Protein 4EW7 (pdb70)

Sequence (112 aa):
QSVNKYILSIQDIYKNSPVPVCVRNQQSRKIIYANGAFIELFSKEDQPLSGDSYNRYGVVEVFLSSLELECQSLGHGAAFCRRFNFHGEIYQIRENISFDNNEIIVLWQINLFP

Nearest PDB structures (foldseek):
  4ew7-assembly1_A-2  TM=1.009E+00  e=2.024E-21  Salmonella enterica subsp. enterica serovar Typhimurium str. 14028S
  4kqd-assembly2_C  TM=7.337E-01  e=7.490E-05  Escherichia coli K-12
  4kqd-assembly2_D  TM=7.296E-01  e=6.675E-05  Escherichia coli K-12
  3cax-assembly1_A-2  TM=4.519E-01  e=1.499E-03  Pyrococcus furiosus DSM 3638
  1v9y-assembly1_B  TM=5.632E-01  e=4.242E-02  Escherichia coli K-12

Structure (mmCIF, N/CA/C/O backbone):
data_4EW7
#
_entry.id   4EW7
#
_cell.length_a   57.081
_cell.length_b   57.081
_cell.length_c   67.638
_cell.angle_alpha   90.00
_cell.angle_beta   90.00
_cell.angle_gamma   120.00
#
_symmetry.space_group_name_H-M   'P 32 2 1'
#
loop_
_entity.id
_entity.type
_entity.pdbx_description
1 polymer 'Conjugative transfer: regulation'
2 non-polymer 'SUCCINIC ACID'
3 non-polymer 'ACETIC ACID'
4 non-polymer 'PYRUVIC ACID'
5 non-polymer 'SODIUM ION'
6 non-polymer 'CHLORIDE ION'
7 non-polymer GLYCEROL
8 water water
#
loop_
_atom_site.group_PDB
_atom_site.id
_atom_site.type_symbol
_atom_site.label_atom_id
_atom_site.label_alt_id
_atom_site.label_comp_id
_atom_site.label_asym_id
_atom_site.label_entity_id
_atom_site.label_seq_id
_atom_site.pdbx_PDB_ins_code
_atom_site.Cartn_x
_atom_site.Cartn_y
_atom_site.Cartn_z
_atom_site.occupancy
_atom_site.B_iso_or_equiv
_atom_site.auth_seq_id
_atom_site.auth_comp_id
_atom_site.auth_asym_id
_atom_site.auth_atom_id
_atom_site.pdbx_PDB_model_num
ATO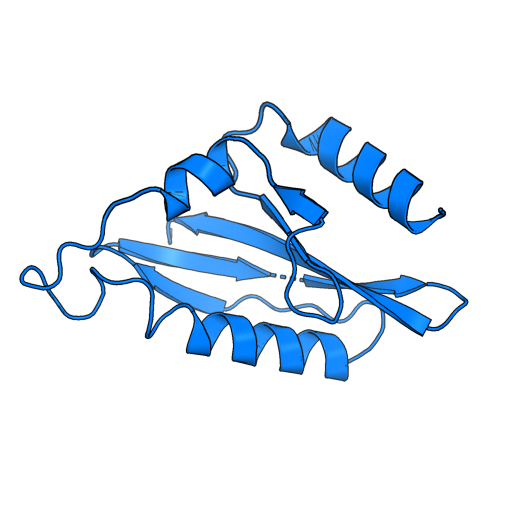M 1 N N . GLN A 1 13 ? 11.691 35.193 8.550 1.00 70.68 14 GLN A N 1
ATOM 2 C CA . GLN A 1 13 ? 12.744 35.711 7.682 1.00 71.06 14 GLN A CA 1
ATOM 3 C C . GLN A 1 13 ? 12.359 37.118 7.237 1.00 61.49 14 GLN A C 1
ATOM 4 O O . GLN A 1 13 ? 12.663 38.100 7.917 1.00 49.99 14 GLN A O 1
ATOM 10 N N . SER A 1 14 ? 11.686 37.219 6.098 1.00 63.60 15 SER A N 1
ATOM 11 C CA . SER A 1 14 ? 11.072 38.482 5.722 1.00 60.95 15 SER A CA 1
ATOM 12 C C . SER A 1 14 ? 9.896 38.703 6.667 1.00 48.97 15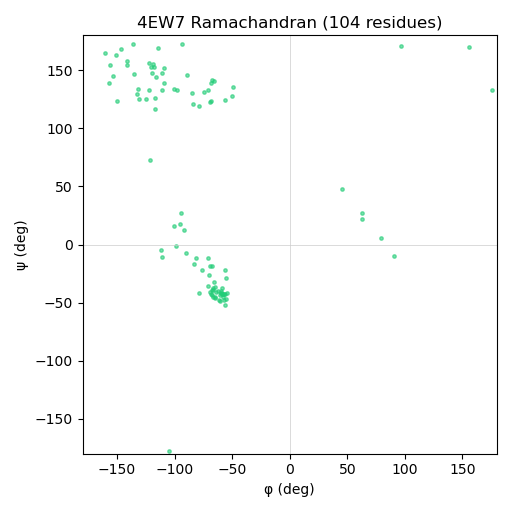 SER A C 1
ATOM 13 O O . SER A 1 14 ? 9.496 39.836 6.924 1.00 46.43 15 SER A O 1
ATOM 16 N N . VAL A 1 15 ? 9.356 37.605 7.191 1.00 42.17 16 VAL A N 1
ATOM 17 C CA . VAL A 1 15 ? 8.332 37.670 8.227 1.00 44.46 16 VAL A CA 1
ATOM 18 C C . VAL A 1 15 ? 8.942 38.233 9.502 1.00 44.01 16 VAL A C 1
ATOM 19 O O . VAL A 1 15 ? 8.311 39.012 10.204 1.00 41.07 16 VAL A O 1
ATOM 23 N N . ASN A 1 16 ? 10.179 37.842 9.801 1.00 41.88 17 ASN A N 1
ATOM 24 C CA . ASN A 1 16 ? 10.837 38.355 10.999 1.00 44.03 17 ASN A CA 1
ATOM 25 C C . ASN A 1 16 ? 11.090 39.855 10.923 1.00 41.84 17 ASN A C 1
ATOM 26 O O . ASN A 1 16 ? 10.989 40.563 11.920 1.00 42.89 17 ASN A O 1
ATOM 31 N N . LYS A 1 17 ? 11.423 40.332 9.730 1.00 41.27 18 LYS A N 1
ATOM 32 C CA . LYS A 1 17 ? 11.640 41.755 9.515 1.00 43.36 18 LYS A CA 1
ATOM 33 C C . LYS A 1 17 ? 10.316 42.513 9.661 1.00 37.77 18 LYS A C 1
ATOM 34 O O . LYS A 1 17 ? 10.251 43.568 10.291 1.00 38.30 18 LYS A O 1
ATOM 40 N N . TYR A 1 18 ? 9.252 41.962 9.093 1.00 40.48 19 TYR A N 1
ATOM 41 C CA . TYR A 1 18 ? 7.938 42.571 9.258 1.00 36.75 19 TYR A CA 1
ATOM 42 C C . TYR A 1 18 ? 7.592 42.686 10.742 1.00 31.60 19 TYR A C 1
ATOM 43 O O . TYR A 1 18 ? 7.170 43.740 11.219 1.00 34.50 19 TYR A O 1
ATOM 52 N N . ILE A 1 19 ? 7.785 41.593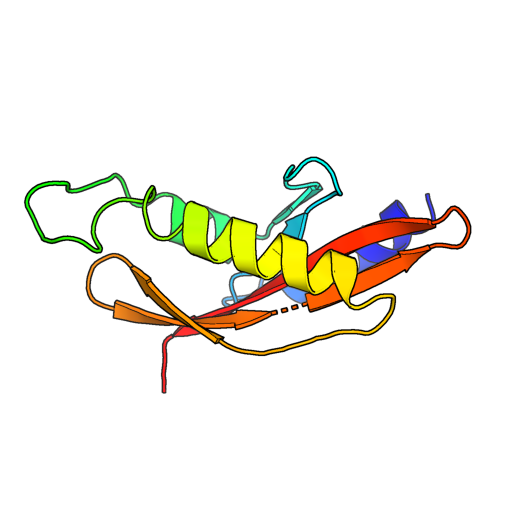 11.470 1.00 34.13 20 ILE A N 1
ATOM 53 C CA . ILE A 1 19 ? 7.514 41.568 12.901 1.00 37.24 20 ILE A CA 1
ATOM 54 C C . ILE A 1 19 ? 8.327 42.618 13.657 1.00 38.71 20 ILE A C 1
ATOM 55 O O . ILE A 1 19 ? 7.802 43.293 14.538 1.00 35.44 20 ILE A O 1
ATOM 60 N N . LEU A 1 20 ? 9.604 42.758 13.311 1.00 39.00 21 LEU A N 1
ATOM 61 C CA . LEU A 1 20 ? 10.457 43.751 13.963 1.00 36.18 21 LEU A CA 1
ATOM 62 C C . LEU A 1 20 ? 9.901 45.159 13.767 1.00 34.11 21 LEU A C 1
ATOM 63 O O . LEU A 1 20 ? 9.911 45.977 14.690 1.00 34.86 21 LEU A O 1
ATOM 68 N N . SER A 1 21 ? 9.402 45.436 12.569 1.00 33.77 22 SER A N 1
ATOM 69 C CA . SER A 1 21 ? 8.796 46.737 12.291 1.00 35.02 22 SER A CA 1
ATOM 70 C C . SER A 1 21 ? 7.525 46.978 13.106 1.00 32.14 22 SER A C 1
ATOM 71 O O . SER A 1 21 ? 7.338 48.056 13.666 1.00 29.85 22 SER A O 1
ATOM 74 N N . ILE A 1 22 ? 6.645 45.981 13.164 1.00 32.42 23 ILE A N 1
ATOM 75 C CA . ILE A 1 22 ? 5.420 46.105 13.948 1.00 29.43 23 ILE A CA 1
ATOM 76 C C . ILE A 1 22 ? 5.785 46.347 15.400 1.00 31.24 23 ILE A C 1
ATOM 77 O O . ILE A 1 22 ? 5.187 47.175 16.079 1.00 31.04 23 ILE A O 1
ATOM 82 N N . GLN A 1 23 ? 6.788 45.618 15.875 1.00 31.96 24 GLN A N 1
ATOM 83 C CA . GLN A 1 23 ? 7.260 45.775 17.234 1.00 30.31 24 GLN A CA 1
ATOM 84 C C . GLN A 1 23 ? 7.774 47.193 17.509 1.00 32.85 24 GLN A C 1
ATOM 85 O O . GLN A 1 23 ? 7.469 47.778 18.546 1.00 30.95 24 GLN A O 1
ATOM 91 N N . ASP A 1 24 ? 8.544 47.740 16.572 1.00 37.65 25 ASP A N 1
ATOM 92 C CA . ASP A 1 24 ? 9.090 49.091 16.708 1.00 34.77 25 ASP A CA 1
ATOM 93 C C . ASP A 1 24 ? 7.966 50.108 16.860 1.00 36.58 25 ASP A C 1
ATOM 94 O O . ASP A 1 24 ? 8.080 51.082 17.605 1.00 38.59 25 ASP A O 1
ATOM 99 N N . ILE A 1 25 ? 6.879 49.879 16.137 1.00 30.86 26 ILE A N 1
ATOM 100 C CA . ILE A 1 25 ? 5.755 50.804 16.154 1.00 31.39 26 ILE A CA 1
ATOM 101 C C . ILE A 1 25 ? 4.890 50.631 17.399 1.00 33.89 26 ILE A C 1
ATOM 102 O O . ILE A 1 25 ? 4.476 51.613 18.021 1.00 35.86 26 ILE A O 1
ATOM 107 N N . TYR A 1 26 ? 4.652 49.381 17.788 1.00 29.00 27 TYR A N 1
ATOM 108 C CA . TYR A 1 26 ? 3.594 49.093 18.755 1.00 27.78 27 TYR A CA 1
ATOM 109 C C . TYR A 1 26 ? 4.031 48.604 20.142 1.00 26.86 27 TYR A C 1
ATOM 110 O O . TYR A 1 26 ? 3.196 48.452 21.031 1.00 27.81 27 TYR A O 1
ATOM 119 N N . LYS A 1 27 ? 5.328 48.383 20.343 1.00 31.01 28 LYS A N 1
ATOM 120 C CA . LYS A 1 27 ? 5.785 47.792 21.597 1.00 34.59 28 LYS A CA 1
ATOM 121 C C . LYS A 1 27 ? 5.345 48.588 22.832 1.00 34.00 28 LYS A C 1
ATOM 122 O O . LYS A 1 27 ? 4.939 48.017 23.841 1.00 43.08 28 LYS A O 1
ATOM 128 N N . ASN A 1 28 ? 5.431 49.907 22.765 1.00 35.96 29 ASN A N 1
ATOM 129 C CA . ASN A 1 28 ? 5.082 50.707 23.933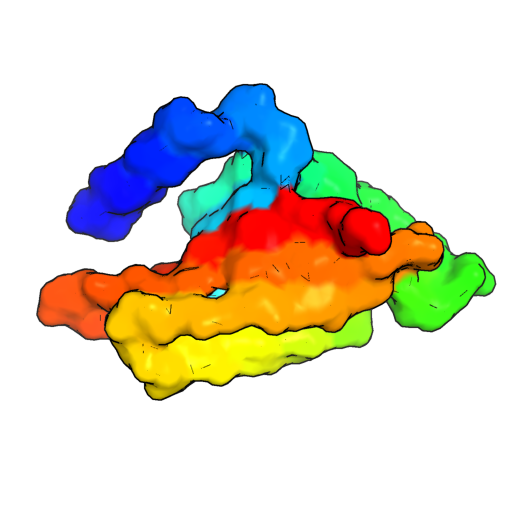 1.00 41.63 29 ASN A CA 1
ATOM 130 C C . ASN A 1 28 ? 3.689 51.319 23.839 1.00 39.18 29 ASN A C 1
ATOM 131 O O . ASN A 1 28 ? 3.351 52.213 24.610 1.00 42.53 29 ASN A O 1
ATOM 136 N N . SER A 1 29 ? 2.877 50.809 22.914 1.00 32.11 30 SER A N 1
ATOM 137 C CA . SER A 1 29 ? 1.612 51.447 22.547 1.00 29.43 30 SER A CA 1
ATOM 138 C C . SER A 1 29 ? 0.417 51.008 23.380 1.00 29.61 30 SER A C 1
ATOM 139 O O . SER A 1 29 ? 0.325 49.856 23.786 1.00 31.01 30 SER A O 1
ATOM 142 N N . PRO A 1 30 ? -0.518 51.937 23.625 1.00 29.10 31 PRO A N 1
ATOM 143 C CA . PRO A 1 30 ? -1.803 51.646 24.269 1.00 29.38 31 PRO A CA 1
ATOM 144 C C . PRO A 1 30 ? -2.716 50.813 23.360 1.00 21.58 31 PRO A C 1
ATOM 145 O O . PRO A 1 30 ? -3.684 50.227 23.830 1.00 24.94 31 PRO A O 1
ATOM 149 N N . VAL A 1 31 ? -2.420 50.794 22.066 1.00 24.08 32 VAL A N 1
ATOM 150 C CA . VAL A 1 31 ? -3.245 50.073 21.092 1.00 24.12 32 VAL A CA 1
ATOM 151 C C . VAL A 1 31 ? -2.940 48.573 21.134 1.00 21.60 32 VAL A C 1
ATOM 152 O O . VAL A 1 31 ? -1.822 48.168 20.843 1.00 22.07 32 VAL A O 1
ATOM 156 N N . PRO A 1 32 ? -3.943 47.743 21.452 1.00 21.27 33 PRO A N 1
ATOM 157 C CA . PRO A 1 32 ? -3.688 46.299 21.442 1.00 21.03 33 PRO A CA 1
ATOM 158 C C . PRO A 1 32 ? -3.484 45.785 20.030 1.00 20.60 33 PRO A C 1
ATOM 159 O O . PRO A 1 32 ? -4.369 45.936 19.184 1.00 22.34 33 PRO A O 1
ATOM 163 N N . VAL A 1 33 ? -2.335 45.162 19.794 1.00 20.18 34 VAL A N 1
ATOM 164 C CA . VAL A 1 33 ? -1.995 44.627 18.486 1.00 21.53 34 VAL A CA 1
ATOM 165 C C . VAL A 1 33 ? -1.396 43.227 18.613 1.00 23.84 34 VAL A C 1
ATOM 166 O O . VAL A 1 33 ? -0.717 42.906 19.596 1.00 23.87 34 VAL A O 1
ATOM 170 N N . CYS A 1 34 ? -1.666 42.375 17.630 1.00 21.53 35 CYS A N 1
ATOM 171 C CA . CYS A 1 34 ? -0.952 41.112 17.534 1.00 22.94 35 CYS A CA 1
ATOM 172 C C . CYS A 1 34 ? -0.791 40.742 16.070 1.00 23.09 35 CYS A C 1
ATOM 173 O O . CYS A 1 34 ? -1.398 41.357 15.200 1.00 22.84 35 CYS A O 1
ATOM 176 N N . VAL A 1 35 ? 0.049 39.747 15.820 1.00 22.95 36 VAL A N 1
ATOM 177 C CA . VAL A 1 35 ? 0.208 39.160 14.489 1.00 24.71 36 VAL A CA 1
ATOM 178 C C . VAL A 1 35 ? 0.166 37.646 14.644 1.00 24.13 36 VAL A C 1
ATOM 179 O O . VAL A 1 35 ? 0.859 37.095 15.494 1.00 30.26 36 VAL A O 1
ATOM 183 N N . ARG A 1 36 ? -0.661 36.971 13.850 1.00 28.20 37 ARG A N 1
ATOM 184 C CA . ARG A 1 36 ? -0.791 35.523 13.973 1.00 26.24 37 ARG A CA 1
ATOM 185 C C . ARG A 1 36 ? -0.404 34.830 12.680 1.00 28.78 37 ARG A C 1
ATOM 186 O O . ARG A 1 36 ? -0.600 35.383 11.600 1.00 27.82 37 ARG A O 1
ATOM 194 N N . ASN A 1 37 ? 0.151 33.628 12.809 1.00 29.52 38 ASN A N 1
ATOM 195 C CA . ASN A 1 37 ? 0.498 32.802 11.654 1.00 31.64 38 ASN A CA 1
ATOM 196 C C . ASN A 1 37 ? -0.703 31.989 11.156 1.00 32.75 38 ASN A C 1
ATOM 197 O O . ASN A 1 37 ? -1.821 32.155 11.654 1.00 36.75 38 ASN A O 1
ATOM 202 N N A GLN A 1 38 ? -0.473 31.140 10.160 0.51 34.98 39 GLN A N 1
ATOM 203 N N B GLN A 1 38 ? -0.473 31.133 10.165 0.49 35.08 39 GLN A N 1
ATOM 204 C CA A GLN A 1 38 ? -1.552 30.392 9.516 0.51 36.84 39 GLN A CA 1
ATOM 205 C CA B GLN A 1 38 ? -1.561 30.404 9.513 0.49 36.85 39 GLN A CA 1
ATOM 206 C C A GLN A 1 38 ? -2.152 29.321 10.414 0.51 40.03 39 GLN A C 1
ATOM 207 C C B GLN A 1 38 ? -2.113 29.267 10.370 0.49 40.16 39 GLN A C 1
ATOM 208 O O A GLN A 1 38 ? -3.249 28.825 10.152 0.51 42.96 39 GLN A O 1
ATOM 209 O O B GLN A 1 38 ? -3.144 28.678 10.041 0.49 42.58 39 GLN A O 1
ATOM 220 N N . SER A 1 39 ? -1.426 28.964 11.468 1.00 36.80 40 SER A N 1
ATOM 221 C CA . SER A 1 39 ? -1.878 27.941 12.404 1.00 45.79 40 SER A CA 1
ATOM 222 C C . SER A 1 39 ? -2.579 28.558 13.613 1.00 45.59 40 SER A C 1
ATOM 223 O O . SER A 1 39 ? -2.706 27.919 14.660 1.00 43.65 40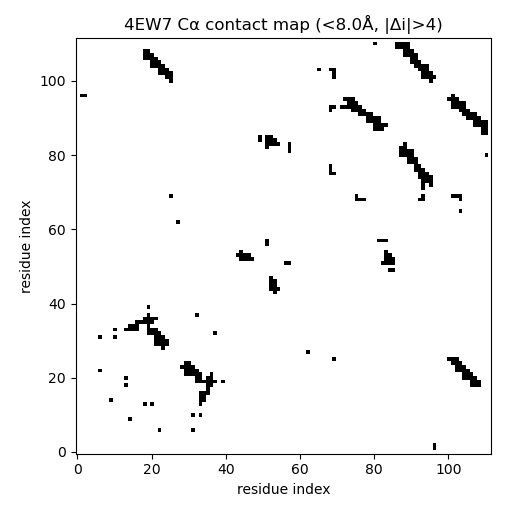 SER A O 1
ATOM 226 N N . ARG A 1 40 ? -3.028 29.800 13.462 1.00 41.74 41 ARG A N 1
ATOM 227 C CA . ARG A 1 40 ? -3.699 30.536 14.535 1.00 42.17 41 ARG A CA 1
ATOM 228 C C . ARG A 1 40 ? -2.786 30.764 15.738 1.00 38.97 41 ARG A C 1
ATOM 229 O O . ARG A 1 40 ? -3.262 30.890 16.863 1.00 42.74 41 ARG A O 1
ATOM 237 N N . LYS A 1 41 ? -1.479 30.809 15.506 1.00 38.58 42 LYS A N 1
ATOM 238 C CA . LYS A 1 41 ? -0.536 31.055 16.591 1.00 39.10 42 LYS A CA 1
ATOM 239 C C . LYS A 1 41 ? -0.060 32.503 16.599 1.00 35.48 42 LYS A C 1
ATOM 240 O O . LYS A 1 41 ? 0.302 33.053 15.559 1.00 33.35 42 LYS A O 1
ATOM 246 N N . ILE A 1 42 ? -0.056 33.114 17.779 1.00 33.55 43 ILE A N 1
ATOM 247 C CA . ILE A 1 42 ? 0.491 34.455 17.941 1.00 38.10 43 ILE A CA 1
ATOM 248 C C . ILE A 1 42 ? 2.004 34.432 17.762 1.00 42.11 43 ILE A C 1
ATOM 249 O O . ILE A 1 42 ? 2.716 33.687 18.448 1.00 37.14 43 ILE A O 1
ATOM 254 N N . ILE A 1 43 ? 2.497 35.239 16.830 1.00 32.96 44 ILE A N 1
ATOM 255 C CA . ILE A 1 43 ? 3.930 35.343 16.609 1.00 35.68 44 ILE A CA 1
ATOM 256 C C . ILE A 1 43 ? 4.432 36.709 17.037 1.00 35.41 44 ILE A C 1
ATOM 257 O O . ILE A 1 43 ? 5.634 36.945 17.125 1.00 41.11 44 ILE A O 1
ATOM 262 N N . TYR A 1 44 ? 3.496 37.607 17.312 1.00 30.65 45 TYR A N 1
ATOM 263 C CA . TYR A 1 44 ? 3.816 38.876 17.941 1.00 30.55 45 TYR A CA 1
ATOM 264 C C . TYR A 1 44 ? 2.589 39.451 18.637 1.00 28.26 45 TYR A C 1
ATOM 265 O O . TYR A 1 44 ? 1.496 39.373 18.112 1.00 28.38 45 TYR A O 1
ATOM 274 N N . ALA A 1 45 ? 2.778 40.016 19.825 1.00 29.90 46 ALA A N 1
ATOM 275 C CA . ALA A 1 45 ? 1.703 40.750 20.499 1.00 25.26 46 ALA A CA 1
ATOM 276 C C . ALA A 1 45 ? 2.349 41.776 21.402 1.00 30.87 46 ALA A C 1
ATOM 277 O O . ALA A 1 45 ? 3.411 41.519 21.947 1.00 34.14 46 ALA A O 1
ATOM 279 N N . ASN A 1 46 ? 1.727 42.941 21.554 1.00 24.09 47 ASN A N 1
ATOM 280 C CA . ASN A 1 46 ? 2.274 43.918 22.483 1.00 27.29 47 ASN A CA 1
ATOM 281 C C . ASN A 1 46 ? 1.649 43.810 23.873 1.00 28.34 47 ASN A C 1
ATOM 282 O O . ASN A 1 46 ? 0.721 43.024 24.088 1.00 24.35 47 ASN A O 1
ATOM 287 N N . GLY A 1 47 ? 2.201 44.556 24.827 1.00 26.55 48 GLY A N 1
ATOM 288 C CA . GLY A 1 47 ? 1.688 44.537 26.187 1.00 27.84 48 GLY A CA 1
ATOM 289 C C . GLY A 1 47 ? 0.198 44.833 26.279 1.00 24.14 48 GLY A C 1
ATOM 290 O O . GLY A 1 47 ? -0.530 44.194 27.050 1.00 26.93 48 GLY A O 1
ATOM 291 N N . ALA A 1 48 ? -0.262 45.810 25.502 1.00 26.61 49 ALA A N 1
ATOM 292 C CA . ALA A 1 48 ? -1.675 46.185 25.515 1.00 26.83 49 ALA A CA 1
ATOM 293 C C . ALA A 1 48 ? -2.559 45.010 25.121 1.00 24.84 49 ALA A C 1
ATOM 294 O O . ALA A 1 48 ? -3.609 44.775 25.729 1.00 25.08 49 ALA A O 1
ATOM 296 N N . PHE A 1 49 ? -2.132 44.259 24.110 1.00 22.54 50 PHE A N 1
ATOM 297 C CA . PHE A 1 49 ? -2.898 43.087 23.677 1.00 24.67 50 PHE A CA 1
ATOM 298 C C . PHE A 1 49 ? -2.899 42.013 24.759 1.00 29.27 50 PHE A C 1
ATOM 299 O O . PHE A 1 49 ? -3.933 41.416 25.063 1.00 24.86 50 PHE A O 1
ATOM 307 N N . ILE A 1 50 ? -1.733 41.757 25.341 1.00 22.83 51 ILE A N 1
ATOM 308 C CA . ILE A 1 50 ? -1.640 40.737 26.383 1.00 24.40 51 ILE A CA 1
ATOM 309 C C . ILE A 1 50 ? -2.583 41.078 27.530 1.00 29.83 51 ILE A C 1
ATOM 310 O O . ILE A 1 50 ? -3.322 40.221 28.026 1.00 29.28 51 ILE A O 1
ATOM 315 N N . GLU A 1 51 ? -2.574 42.345 27.929 1.00 27.91 52 GLU A N 1
ATOM 316 C CA . GLU A 1 51 ? -3.386 42.785 29.059 1.00 29.56 52 GLU A CA 1
ATOM 317 C C . GLU A 1 51 ? -4.883 42.725 28.750 1.00 32.99 52 GLU A C 1
ATOM 318 O O . GLU A 1 51 ? -5.684 42.337 29.604 1.00 30.80 52 GLU A O 1
ATOM 324 N N . LEU A 1 52 ? -5.253 43.084 27.526 1.00 30.59 53 LEU A N 1
ATOM 325 C CA . LEU A 1 52 ? -6.652 43.012 27.111 1.00 29.19 53 LEU A CA 1
ATOM 326 C C . LEU A 1 52 ? -7.202 41.600 27.293 1.00 35.23 53 LEU A C 1
ATOM 327 O O . LEU A 1 52 ? -8.239 41.402 27.935 1.00 35.28 53 LEU A O 1
ATOM 332 N N . PHE A 1 53 ? -6.495 40.611 26.756 1.00 29.65 54 PHE A N 1
ATOM 333 C CA . PHE A 1 53 ? -7.002 39.247 26.792 1.00 34.08 54 PHE A CA 1
ATOM 334 C C . PHE A 1 53 ? -6.554 38.434 28.006 1.00 37.16 54 PHE A C 1
ATOM 335 O O . PHE A 1 53 ? -6.749 37.221 28.054 1.00 44.28 54 PHE A O 1
ATOM 343 N N . SER A 1 54 ? -5.987 39.112 28.996 1.00 35.01 55 SER A N 1
ATOM 344 C CA . SER A 1 54 ? -5.598 38.448 30.237 1.00 40.35 55 SER A CA 1
ATOM 345 C C . SER A 1 54 ? -6.740 38.471 31.249 1.00 40.40 55 SER A C 1
ATOM 346 O O . SER A 1 54 ? -6.646 37.858 32.310 1.00 44.68 55 SER A O 1
ATOM 349 N N . LYS A 1 55 ? -7.809 39.197 30.932 1.00 40.25 56 LYS A N 1
ATOM 350 C CA . LYS A 1 55 ? -8.974 39.218 31.808 1.00 42.84 56 LYS A CA 1
ATOM 351 C C . LYS A 1 55 ? -9.440 37.788 32.015 1.00 40.98 56 LYS A C 1
ATOM 352 O O . LYS A 1 55 ? -9.699 37.071 31.048 1.00 45.80 56 LYS A O 1
ATOM 358 N N . GLU A 1 56 ? -9.539 37.369 33.268 1.00 53.22 57 GLU A N 1
ATOM 359 C CA . GLU A 1 56 ? -10.048 36.042 33.565 1.00 54.78 57 GLU A CA 1
ATOM 360 C C . GLU A 1 56 ? -11.529 35.976 33.223 1.00 48.48 57 GLU A C 1
ATOM 361 O O . GLU A 1 56 ? -12.271 36.927 33.465 1.00 44.33 57 GLU A O 1
ATOM 367 N N . ASP A 1 57 ? -11.951 34.861 32.640 1.00 53.54 58 ASP A N 1
ATOM 368 C CA . ASP A 1 57 ? -13.368 34.635 32.397 1.00 52.33 58 ASP A CA 1
ATOM 369 C C . ASP A 1 57 ? -14.156 34.914 33.671 1.00 50.74 58 ASP A C 1
ATOM 370 O O . ASP A 1 57 ? -13.748 34.514 34.764 1.00 50.00 58 ASP A O 1
ATOM 375 N N . GLN A 1 58 ? -15.274 35.620 33.529 1.00 39.70 59 GLN A N 1
ATOM 376 C CA . GLN A 1 58 ? -16.233 35.793 34.608 1.00 45.98 59 GLN A CA 1
ATOM 377 C C . GLN A 1 58 ? -17.531 35.236 34.060 1.00 44.04 59 GLN A C 1
ATOM 378 O O . GLN A 1 58 ? -18.440 35.993 33.728 1.00 38.62 59 GLN A O 1
ATOM 384 N N . PRO A 1 59 ? -17.613 33.905 33.945 1.00 46.61 60 PRO A N 1
ATOM 385 C CA . PRO A 1 59 ? -18.661 33.283 33.130 1.00 52.94 60 PRO A CA 1
ATOM 386 C C . PRO A 1 59 ? -20.073 33.704 33.533 1.00 49.47 60 PRO A C 1
ATOM 387 O O . PRO A 1 59 ? -20.945 33.735 32.672 1.00 50.98 60 PRO A O 1
ATOM 391 N N . LEU A 1 60 ? -20.289 34.038 34.803 1.00 47.54 61 LEU A N 1
ATOM 392 C CA . LEU A 1 60 ? -21.629 34.398 35.273 1.00 42.05 61 LEU A CA 1
ATOM 393 C C . LEU A 1 60 ? -22.062 35.846 35.002 1.00 39.75 61 LEU A C 1
ATOM 394 O O . LEU A 1 60 ? -23.228 36.181 35.181 1.00 43.71 61 LEU A O 1
ATOM 399 N N . SER A 1 61 ? -21.139 36.710 34.592 1.00 36.87 62 SER A N 1
ATOM 400 C CA . SER A 1 61 ? -21.463 38.126 34.382 1.00 35.76 62 SER A CA 1
ATOM 401 C C . SER A 1 61 ? -22.236 38.418 33.092 1.00 37.17 62 SER A C 1
ATOM 402 O O . SER A 1 61 ? -22.867 39.464 32.962 1.00 42.03 62 SER A O 1
ATOM 405 N N . GLY A 1 62 ? -22.148 37.525 32.118 1.00 36.84 63 GLY A N 1
ATOM 406 C CA . GLY A 1 62 ? -22.825 37.751 30.855 1.00 30.53 63 GLY A CA 1
ATOM 407 C C . GLY A 1 62 ? -22.174 36.995 29.729 1.00 32.17 63 GLY A C 1
ATOM 408 O O . GLY A 1 62 ? -21.075 36.465 29.879 1.00 34.64 63 GLY A O 1
ATOM 409 N N . ASP A 1 63 ? -22.829 36.971 28.574 1.00 30.35 64 ASP A N 1
ATOM 410 C CA . ASP A 1 63 ? -22.336 36.144 27.485 1.00 31.10 64 ASP A CA 1
ATOM 411 C C . ASP A 1 63 ? -21.058 36.635 26.831 1.00 28.90 64 ASP A C 1
ATOM 412 O O . ASP A 1 63 ? -20.458 35.895 26.053 1.00 30.23 64 ASP A O 1
ATOM 417 N N . SER A 1 64 ? -20.646 37.872 27.137 1.00 27.30 65 SER A N 1
ATOM 418 C CA . SER A 1 64 ? -19.422 38.440 26.580 1.00 28.25 65 SER A CA 1
ATOM 419 C C . SER A 1 64 ? -18.242 38.334 27.540 1.00 29.62 65 SER A C 1
ATOM 420 O O . SER A 1 64 ? -17.138 38.760 27.198 1.00 27.66 65 SER A O 1
ATOM 423 N N . TYR A 1 65 ? -18.482 37.782 28.727 1.00 32.04 66 TYR A N 1
ATOM 424 C CA . TYR A 1 65 ? -17.460 37.706 29.769 1.00 31.18 66 TYR A CA 1
ATOM 425 C C . TYR A 1 65 ? -16.717 36.378 29.763 1.00 35.01 66 TYR A C 1
ATOM 426 O O . TYR A 1 65 ? -16.222 35.926 30.793 1.00 35.10 66 TYR A O 1
ATOM 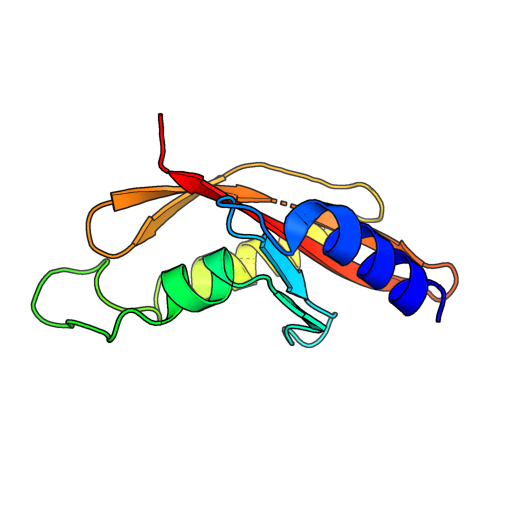435 N N . ASN A 1 66 ? -16.661 35.749 28.595 1.00 33.80 67 ASN A N 1
ATOM 436 C CA . ASN A 1 66 ? -15.771 34.622 28.380 1.00 35.43 67 ASN A CA 1
ATOM 437 C C . ASN A 1 66 ? -15.198 34.722 26.974 1.00 45.52 67 ASN A C 1
ATOM 438 O O . ASN A 1 66 ? -15.767 35.390 26.097 1.00 43.84 67 ASN A O 1
ATOM 443 N N . ARG A 1 67 ? -14.066 34.067 26.767 1.00 44.75 68 ARG A N 1
ATOM 444 C CA . ARG A 1 67 ? -13.300 34.245 25.540 1.00 44.75 68 ARG A CA 1
ATOM 445 C C . ARG A 1 67 ? -13.782 33.397 24.361 1.00 44.13 68 ARG A C 1
ATOM 446 O O . ARG A 1 67 ? -13.448 33.685 23.217 1.00 41.34 68 ARG A O 1
ATOM 454 N N . TYR A 1 68 ? -14.583 32.372 24.637 1.00 37.22 69 TYR A N 1
ATOM 455 C CA . TYR A 1 68 ? -14.871 31.339 23.640 1.00 41.35 69 TYR A CA 1
ATOM 456 C C . TYR A 1 68 ? -15.702 31.766 22.431 1.00 42.41 69 TYR A C 1
ATOM 457 O O . TYR A 1 68 ? -15.403 31.369 21.301 1.00 42.37 69 TYR A O 1
ATOM 466 N N . GLY A 1 69 ? -16.751 32.549 22.654 1.00 40.49 70 GLY A N 1
ATOM 467 C CA . GLY A 1 69 ? -17.559 33.031 21.543 1.00 40.90 70 GLY A CA 1
ATOM 468 C C . GLY A 1 69 ? -16.773 33.995 20.681 1.00 37.12 70 GLY A C 1
ATOM 469 O O . GLY A 1 69 ? -16.800 33.932 19.442 1.00 33.98 70 GLY A O 1
ATOM 470 N N A VAL A 1 70 ? -16.064 34.909 21.334 0.51 34.39 71 VAL A N 1
ATOM 471 N N B VAL A 1 70 ? -16.065 34.899 21.345 0.49 34.29 71 VAL A N 1
ATOM 472 C CA A VAL A 1 70 ? -15.260 35.880 20.603 0.51 27.81 71 VAL A CA 1
ATOM 473 C CA B VAL A 1 70 ? -15.245 35.885 20.656 0.49 28.87 71 VAL A CA 1
ATOM 474 C C A VAL A 1 70 ? -14.103 35.191 19.886 0.51 28.78 71 VAL A C 1
ATOM 475 C C B VAL A 1 70 ? -14.082 35.221 19.921 0.49 28.93 71 VAL A C 1
ATOM 476 O O A VAL A 1 70 ? -13.745 35.578 18.781 0.51 29.74 71 VAL A O 1
ATOM 477 O O B VAL A 1 70 ? -13.704 35.650 18.838 0.49 30.02 71 VAL A O 1
ATOM 484 N N . GLU A 1 71 ? -13.532 34.161 20.507 1.00 34.02 72 GLU A N 1
ATOM 485 C CA . GLU A 1 71 ? -12.445 33.420 19.871 1.00 43.55 72 GLU A CA 1
ATOM 486 C C . GLU A 1 71 ? -12.902 32.844 18.539 1.00 40.09 72 GLU A C 1
ATOM 487 O O . GLU A 1 71 ? -12.192 32.924 17.540 1.00 35.35 72 GLU A O 1
ATOM 493 N N . VAL A 1 72 ? -14.089 32.252 18.527 1.00 36.04 73 VAL A N 1
ATOM 494 C CA . VAL A 1 72 ? -14.582 31.631 17.311 1.00 37.14 73 VAL A CA 1
ATOM 495 C C . VAL A 1 72 ? -14.904 32.674 16.270 1.00 32.42 73 VAL A C 1
ATOM 496 O O . VAL A 1 72 ? -14.595 32.497 15.099 1.00 31.45 73 VAL A O 1
ATOM 500 N N . PHE A 1 73 ? -15.511 33.775 16.701 1.00 29.32 74 PHE A N 1
ATOM 501 C CA . PHE A 1 73 ? -15.791 34.866 15.788 1.00 29.42 74 PHE A CA 1
ATOM 502 C C . PHE A 1 73 ? -14.477 35.391 15.205 1.00 26.19 74 PHE A C 1
ATOM 503 O O . PHE A 1 73 ? -14.345 35.552 13.980 1.00 26.77 74 PHE A O 1
ATOM 511 N N . LEU A 1 74 ? -13.496 35.649 16.069 1.00 28.05 75 LEU A N 1
ATOM 512 C CA . LEU A 1 74 ? -12.259 36.285 15.591 1.00 23.82 75 LEU A CA 1
ATOM 513 C C . LEU A 1 74 ? -11.441 35.314 14.750 1.00 23.05 75 LEU A C 1
ATOM 514 O O . LEU A 1 74 ? -10.814 35.721 13.774 1.00 25.57 75 LEU A O 1
ATOM 519 N N . SER A 1 75 ? -11.463 34.038 15.113 1.00 25.67 76 SER A N 1
ATOM 520 C CA . SER A 1 75 ? -10.774 33.042 14.301 1.00 24.33 76 SER A CA 1
ATOM 521 C C . SER A 1 75 ? -11.460 32.908 12.955 1.00 28.13 76 SER A C 1
ATOM 522 O O . SER A 1 75 ? -10.801 32.714 11.937 1.00 28.22 76 SER A O 1
ATOM 525 N N . SER A 1 76 ? -12.791 32.995 12.947 1.00 28.02 77 SER A N 1
ATOM 526 C CA . SER A 1 76 ? -13.529 32.952 11.682 1.00 30.94 77 SER A CA 1
ATOM 527 C C . SER A 1 76 ? -13.212 34.160 10.792 1.00 27.87 77 SER A C 1
ATOM 528 O O . SER A 1 76 ? -13.007 34.008 9.592 1.00 28.54 77 SER A O 1
ATOM 531 N N . LEU A 1 77 ? -13.197 35.356 11.379 1.00 26.85 78 LEU A N 1
ATOM 532 C CA . LEU A 1 77 ? -12.788 36.558 10.659 1.00 24.64 78 LEU A CA 1
ATOM 533 C C . LEU A 1 77 ? -11.385 36.393 10.098 1.00 23.09 78 LEU A C 1
ATOM 534 O O . LEU A 1 77 ? -11.104 36.792 8.973 1.00 23.05 78 LEU A O 1
ATOM 539 N N . GLU A 1 78 ? -10.497 35.825 10.908 1.00 22.91 79 GLU A N 1
ATOM 540 C CA . GLU A 1 78 ? -9.104 35.673 10.483 1.00 22.79 79 GLU A CA 1
ATOM 541 C C . GLU A 1 78 ? -8.993 34.737 9.274 1.00 24.18 79 GLU A C 1
ATOM 542 O O . GLU A 1 78 ? -8.222 34.988 8.341 1.00 24.33 79 GLU A O 1
ATOM 548 N N . LEU A 1 79 ? -9.763 33.655 9.292 1.00 25.52 80 LEU A N 1
ATOM 549 C CA . LEU A 1 79 ? -9.771 32.734 8.166 1.00 27.07 80 LEU A CA 1
ATOM 550 C C . LEU A 1 79 ? -10.279 33.434 6.908 1.00 26.60 80 LEU A C 1
ATOM 551 O O . LEU A 1 79 ? -9.747 33.234 5.819 1.00 29.04 80 LEU A O 1
ATOM 556 N N . GLU A 1 80 ? -11.298 34.272 7.063 1.00 24.88 81 GLU A N 1
ATOM 557 C CA . GLU A 1 80 ? -11.798 35.054 5.939 1.00 28.95 81 GLU A CA 1
ATOM 558 C C . GLU A 1 80 ? -10.693 35.979 5.429 1.00 26.43 81 GLU A C 1
ATOM 559 O O . GLU A 1 80 ? -10.423 36.045 4.232 1.00 28.35 81 GLU A O 1
ATOM 565 N N . CYS A 1 81 ? -10.033 36.675 6.348 1.00 25.06 82 CYS A N 1
ATOM 566 C CA . CYS A 1 81 ? -8.909 37.529 5.975 1.00 24.62 82 CYS A CA 1
ATOM 567 C C . CYS A 1 81 ? -7.832 36.756 5.205 1.00 28.02 82 CYS A C 1
ATOM 568 O O . CYS A 1 81 ? -7.354 37.197 4.167 1.00 25.72 82 CYS A O 1
ATOM 571 N N . GLN A 1 82 ? -7.458 35.584 5.700 1.00 25.52 83 GLN A N 1
ATOM 572 C CA . GLN A 1 82 ? -6.472 34.780 4.987 1.00 27.37 83 GLN A CA 1
ATOM 573 C C . GLN A 1 82 ? -6.952 34.449 3.575 1.00 30.77 83 GLN A C 1
ATOM 574 O O . GLN A 1 82 ? -6.169 34.475 2.618 1.00 34.69 83 GLN A O 1
ATOM 580 N N . SER A 1 83 ? -8.215 34.094 3.454 1.00 29.01 84 SER A N 1
ATOM 581 C CA . SER A 1 83 ? -8.796 33.727 2.173 1.00 37.57 84 SER A CA 1
ATOM 582 C C . SER A 1 83 ? -8.876 34.850 1.147 1.00 43.97 84 SER A C 1
ATOM 583 O O . SER A 1 83 ? -8.813 34.596 -0.028 1.00 48.61 84 SER A O 1
ATOM 586 N N . LEU A 1 84 ? -9.060 36.082 1.607 1.00 39.33 85 LEU A N 1
ATOM 587 C CA . LEU A 1 84 ? -9.149 37.255 0.732 1.00 40.81 85 LEU A CA 1
ATOM 588 C C . LEU A 1 84 ? -7.842 37.626 0.010 1.00 42.00 85 LEU A C 1
ATOM 589 O O . LEU A 1 84 ? -7.862 38.395 -0.923 1.00 38.25 85 LEU A O 1
ATOM 594 N N . GLY A 1 85 ? -6.708 37.147 0.486 1.00 36.83 86 GLY A N 1
ATOM 595 C CA . GLY A 1 85 ? -5.457 37.326 -0.231 1.00 35.84 86 GLY A CA 1
ATOM 596 C C . GLY A 1 85 ? -4.625 38.504 0.239 1.00 32.04 86 GLY A C 1
ATOM 597 O O . GLY A 1 85 ? -5.087 39.318 1.039 1.00 27.59 86 GLY A O 1
ATOM 598 N N . HIS A 1 86 ? -3.393 38.576 -0.258 1.00 34.45 87 HIS A N 1
ATOM 599 C CA . HIS A 1 86 ? -2.447 39.614 0.146 1.00 37.45 87 HIS A CA 1
ATOM 600 C C . HIS A 1 86 ? -3.061 41.001 0.069 1.00 29.95 87 HIS A C 1
ATOM 601 O O . HIS A 1 86 ? -3.599 41.390 -0.969 1.00 28.73 87 HIS A O 1
ATOM 608 N N . GLY A 1 87 ? -2.962 41.746 1.164 1.00 24.98 88 GLY A N 1
ATOM 609 C CA . GLY A 1 87 ? -3.420 43.120 1.196 1.00 24.19 88 GLY A CA 1
ATOM 610 C C . GLY A 1 87 ? -4.866 43.276 1.621 1.00 26.60 88 GLY A C 1
ATOM 611 O O . GLY A 1 87 ? -5.310 44.395 1.856 1.00 26.20 88 GLY A O 1
ATOM 612 N N . ALA A 1 88 ? -5.601 42.169 1.722 1.00 23.45 89 ALA A N 1
ATOM 613 C CA . ALA A 1 88 ? -6.999 42.227 2.130 1.00 24.75 89 ALA A CA 1
ATOM 614 C C . ALA A 1 88 ? -7.080 42.710 3.563 1.00 24.48 89 ALA A C 1
ATOM 615 O O . ALA A 1 88 ? -6.256 42.339 4.386 1.00 24.62 89 ALA A O 1
ATOM 617 N N . ALA A 1 89 ? -8.074 43.540 3.853 1.00 23.30 90 ALA A N 1
ATOM 618 C CA . ALA A 1 89 ? -8.259 44.042 5.203 1.00 21.0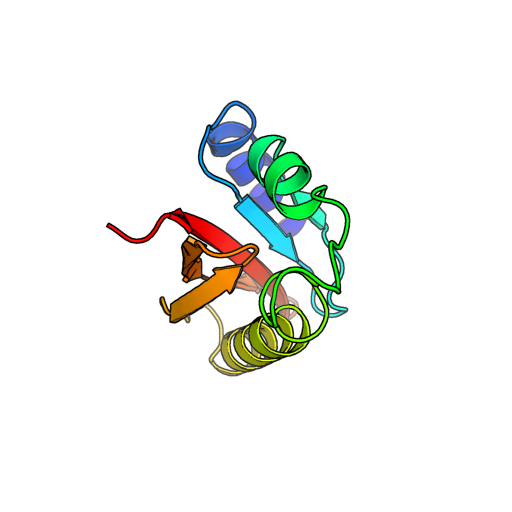9 90 ALA A CA 1
ATOM 619 C C . ALA A 1 89 ? -9.701 44.439 5.397 1.00 21.68 90 ALA A C 1
ATOM 620 O O . ALA A 1 89 ? -10.406 44.762 4.432 1.00 21.48 90 ALA A O 1
ATOM 622 N N . PHE A 1 90 ? -10.138 44.412 6.651 1.00 18.54 91 PHE A N 1
ATOM 623 C CA . PHE A 1 90 ? -11.477 44.861 7.015 1.00 18.00 91 PHE A CA 1
ATOM 624 C C . PHE A 1 90 ? -11.550 45.168 8.489 1.00 16.61 91 PHE A C 1
ATOM 625 O O . PHE A 1 90 ? -10.660 44.776 9.258 1.00 18.92 91 PHE A O 1
ATOM 633 N N . CYS A 1 91 ? -12.607 45.879 8.877 1.00 15.93 92 CYS A N 1
ATOM 634 C CA . CYS A 1 91 ? -12.843 46.280 10.253 1.00 15.95 92 CYS A CA 1
ATOM 635 C C . CYS A 1 91 ? -14.202 45.723 10.675 1.00 19.98 92 CYS A C 1
ATOM 636 O O . CYS A 1 91 ? -15.181 45.828 9.931 1.00 20.26 92 CYS A O 1
ATOM 639 N N . ARG A 1 92 ? -14.252 45.104 11.850 1.00 16.53 93 ARG A N 1
ATOM 640 C CA . ARG A 1 92 ? -15.507 44.568 12.370 1.00 16.85 93 ARG A CA 1
ATOM 641 C C . ARG A 1 92 ? -15.635 44.919 13.850 1.00 21.31 93 ARG A C 1
ATOM 642 O O . ARG A 1 92 ? -14.706 45.460 14.443 1.00 22.39 93 ARG A O 1
ATOM 650 N N . ARG A 1 93 ? -16.793 44.645 14.450 1.00 22.98 94 ARG A N 1
ATOM 651 C CA . ARG A 1 93 ? -16.930 44.897 15.885 1.00 22.15 94 ARG A CA 1
ATOM 652 C C . ARG A 1 93 ? -17.220 43.621 16.658 1.00 23.97 94 ARG A C 1
ATOM 653 O O . ARG A 1 93 ? -17.719 42.655 16.093 1.00 25.87 94 ARG A O 1
ATOM 661 N N . PHE A 1 94 ? -16.873 43.612 17.944 1.00 23.77 95 PHE A N 1
ATOM 662 C CA . PHE A 1 94 ? -17.196 42.484 18.821 1.00 24.40 95 PHE A CA 1
ATOM 663 C C . PHE A 1 94 ? -17.353 42.973 20.251 1.00 25.62 95 PHE A C 1
ATOM 664 O O . PHE A 1 94 ? -16.916 44.080 20.590 1.00 25.55 95 PHE A O 1
ATOM 672 N N . ASN A 1 95 ? -17.984 42.148 21.085 1.00 25.49 96 ASN A N 1
ATOM 673 C CA . ASN A 1 95 ? -18.187 42.491 22.484 1.00 26.07 96 ASN A CA 1
ATOM 674 C C . ASN A 1 95 ? -17.308 41.619 23.363 1.00 26.76 96 ASN A C 1
ATOM 675 O O . ASN A 1 95 ? -17.189 40.419 23.125 1.00 28.01 96 ASN A O 1
ATOM 680 N N . PHE A 1 96 ? -16.716 42.211 24.394 1.00 23.87 97 PHE A N 1
ATOM 681 C CA . PHE A 1 96 ? -15.862 41.459 25.304 1.00 24.06 97 PHE A CA 1
ATOM 682 C C . PHE A 1 96 ? -15.933 42.106 26.681 1.00 23.85 97 PHE A C 1
ATOM 683 O O . PHE A 1 96 ? -15.691 43.301 26.811 1.00 22.58 97 PHE A O 1
ATOM 691 N N . HIS A 1 97 ? -16.309 41.324 27.690 1.00 23.36 98 HIS A N 1
ATOM 692 C CA . HIS A 1 97 ? -16.526 41.817 29.047 1.00 25.88 98 HIS A CA 1
ATOM 693 C C . HIS A 1 97 ? -17.328 43.108 29.088 1.00 29.27 98 HIS A C 1
ATOM 694 O O . HIS A 1 97 ? -16.969 44.057 29.789 1.00 26.02 98 HIS A O 1
ATOM 701 N N . GLY A 1 98 ? -18.428 43.127 28.346 1.00 25.54 99 GLY A N 1
ATOM 702 C CA . GLY A 1 98 ? -19.406 44.190 28.479 1.00 30.20 99 GLY A CA 1
ATOM 703 C C . GLY A 1 98 ? -19.047 45.481 27.769 1.00 29.35 99 GLY A C 1
ATOM 704 O O . GLY A 1 98 ? -19.762 46.483 27.905 1.00 30.84 99 GLY A O 1
ATOM 705 N N . GLU A 1 99 ? -17.947 45.463 27.018 1.00 24.64 100 GLU A N 1
ATOM 706 C CA . GLU A 1 99 ? -17.549 46.604 26.196 1.00 24.34 100 GLU A CA 1
ATOM 707 C C . GLU A 1 99 ? -17.541 46.224 24.727 1.00 28.47 100 GLU A C 1
ATOM 708 O O . GLU A 1 99 ? -17.315 45.063 24.379 1.00 24.46 100 GLU A O 1
ATOM 714 N N . ILE A 1 100 ? -17.763 47.217 23.869 1.00 22.80 101 ILE A N 1
ATOM 715 C CA . ILE A 1 100 ? -17.740 47.020 22.431 1.00 21.32 101 ILE A CA 1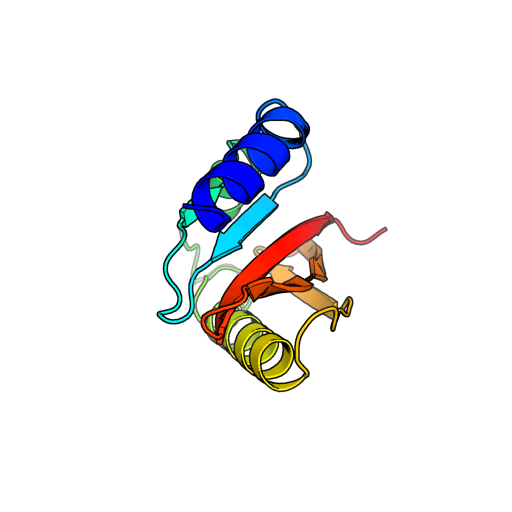
ATOM 716 C C . ILE A 1 100 ? -16.386 47.440 21.905 1.00 18.64 101 ILE A C 1
ATOM 717 O O . ILE A 1 100 ? -15.874 48.508 22.269 1.00 22.86 101 ILE A O 1
ATOM 722 N N . TYR A 1 101 ? -15.807 46.582 21.068 1.00 18.18 102 TYR A N 1
ATOM 723 C CA . TYR A 1 101 ? -14.512 46.827 20.442 1.00 18.44 102 TYR A CA 1
ATOM 724 C C . TYR A 1 101 ? -14.638 46.773 18.930 1.00 20.96 102 TYR A C 1
ATOM 725 O O . TYR A 1 101 ? -15.551 46.160 18.400 1.00 20.62 102 TYR A O 1
ATOM 734 N N . GLN A 1 102 ? -13.716 47.433 18.235 1.00 18.56 103 GLN A N 1
ATOM 735 C CA . GLN A 1 102 ? -13.552 47.174 16.823 1.00 16.54 103 GLN A CA 1
ATOM 736 C C . GLN A 1 102 ? -12.247 46.445 16.636 1.00 17.13 103 GLN A C 1
ATOM 737 O O . GLN A 1 102 ? -11.307 46.601 17.425 1.00 18.44 103 GLN A O 1
ATOM 743 N N . ILE A 1 103 ? -12.188 45.640 15.589 1.00 16.09 104 ILE A N 1
ATOM 744 C CA . ILE A 1 103 ? -10.917 45.017 15.218 1.00 16.50 104 ILE A CA 1
ATOM 745 C C . ILE A 1 103 ? -10.672 45.198 13.733 1.00 18.46 104 ILE A C 1
ATOM 746 O O . ILE A 1 103 ? -11.584 45.009 12.924 1.00 17.81 104 ILE A O 1
ATOM 751 N N . ARG A 1 104 ? -9.450 45.597 13.383 1.00 17.33 105 ARG A N 1
ATOM 752 C CA . ARG A 1 104 ? -9.038 45.610 11.990 1.00 15.76 105 ARG A CA 1
ATOM 753 C C . ARG A 1 104 ? -8.110 44.423 11.778 1.00 17.66 105 ARG A C 1
ATOM 754 O O . ARG A 1 104 ? -7.195 44.173 12.589 1.00 18.83 105 ARG A O 1
ATOM 770 N N . GLU A 1 106 ? -5.619 42.457 8.777 1.00 17.69 107 GLU A N 1
ATOM 771 C CA . GLU A 1 106 ? -4.962 42.651 7.486 1.00 19.60 107 GLU A CA 1
ATOM 772 C C . GLU A 1 106 ? -4.131 41.430 7.123 1.00 22.22 107 GLU A C 1
ATOM 773 O O . GLU A 1 106 ? -3.377 40.918 7.941 1.00 21.47 107 GLU A O 1
ATOM 779 N N . ASN A 1 107 ? -4.286 40.979 5.882 1.00 21.33 108 ASN A N 1
ATOM 780 C CA . ASN A 1 107 ? -3.517 39.867 5.333 1.00 23.73 108 ASN A CA 1
ATOM 781 C C . ASN A 1 107 ? -2.173 40.352 4.807 1.00 26.04 108 ASN A C 1
ATOM 782 O O . ASN A 1 107 ? -2.129 41.200 3.923 1.00 24.52 108 ASN A O 1
ATOM 787 N N . ILE A 1 108 ? -1.078 39.817 5.340 1.00 26.64 109 ILE A N 1
ATOM 788 C CA . ILE A 1 108 ? 0.232 40.056 4.733 1.00 25.62 109 ILE A CA 1
ATOM 789 C C . ILE A 1 108 ? 0.775 38.723 4.271 1.00 28.19 109 ILE A C 1
ATOM 790 O O . ILE A 1 108 ? 1.010 37.823 5.086 1.00 29.18 109 ILE A O 1
ATOM 795 N N . SER A 1 109 ? 0.953 38.590 2.959 1.00 28.79 110 SER A N 1
ATOM 796 C CA . SER A 1 109 ? 1.464 37.352 2.389 1.00 32.24 110 SER A CA 1
ATOM 797 C C . SER A 1 109 ? 2.862 37.573 1.832 1.00 36.75 110 SER A C 1
ATOM 798 O O . SER A 1 109 ? 3.196 38.657 1.355 1.00 41.06 110 SER A O 1
ATOM 801 N N . PHE A 1 110 ? 3.678 36.536 1.908 1.00 35.58 111 PHE A N 1
ATOM 802 C CA . PHE A 1 110 ? 5.066 36.640 1.494 1.00 37.79 111 PHE A CA 1
ATOM 803 C C . PHE A 1 110 ? 5.324 35.762 0.276 1.00 45.16 111 PHE A C 1
ATOM 804 O O . PHE A 1 110 ? 4.473 34.957 -0.104 1.00 46.12 111 PHE A O 1
ATOM 812 N N . ASP A 1 111 ? 6.490 35.933 -0.343 1.00 48.76 112 ASP A N 1
ATOM 813 C CA . ASP A 1 111 ? 6.766 35.309 -1.632 1.00 49.93 112 ASP A CA 1
ATOM 814 C C . ASP A 1 111 ? 6.614 33.788 -1.642 1.00 53.65 112 ASP A C 1
ATOM 815 O O . ASP A 1 111 ? 6.423 33.190 -2.701 1.00 56.39 112 ASP A O 1
ATOM 820 N N . ASN A 1 112 ? 6.702 33.165 -0.471 1.00 54.98 113 ASN A N 1
ATOM 821 C CA . ASN A 1 112 ? 6.519 31.719 -0.361 1.00 57.09 113 ASN A CA 1
ATOM 822 C C . ASN A 1 112 ? 5.083 31.354 0.022 1.00 52.19 113 ASN A C 1
ATOM 823 O O . ASN A 1 112 ? 4.807 30.238 0.472 1.00 48.63 113 ASN A O 1
ATOM 828 N N . ASN A 1 113 ? 4.173 32.304 -0.165 1.00 50.74 114 ASN A N 1
ATOM 829 C CA . ASN A 1 113 ? 2.760 32.106 0.156 1.00 49.39 114 ASN A CA 1
ATOM 830 C C . ASN A 1 113 ? 2.526 31.843 1.640 1.00 50.34 114 ASN A C 1
ATOM 831 O O . ASN A 1 113 ? 1.511 31.271 2.036 1.00 54.60 114 ASN A O 1
ATOM 836 N N . GLU A 1 114 ? 3.488 32.264 2.450 1.00 41.92 115 GLU A N 1
ATOM 837 C CA . GLU A 1 114 ? 3.341 32.264 3.895 1.00 39.43 115 GLU A CA 1
ATOM 838 C C . GLU A 1 114 ? 2.413 33.423 4.242 1.00 36.68 115 GLU A C 1
ATOM 839 O O . GLU A 1 114 ? 2.611 34.544 3.765 1.00 38.56 115 GLU A O 1
ATOM 845 N N . ILE A 1 115 ? 1.397 33.160 5.062 1.00 34.61 116 ILE A N 1
ATOM 846 C CA . ILE A 1 115 ? 0.395 34.179 5.374 1.00 33.17 116 ILE A CA 1
ATOM 847 C C . ILE A 1 115 ? 0.377 34.554 6.858 1.00 32.97 116 ILE A C 1
ATOM 848 O O . ILE A 1 115 ? 0.246 33.688 7.719 1.00 33.93 116 ILE A O 1
ATOM 853 N N . ILE A 1 116 ? 0.510 35.844 7.154 1.00 31.10 117 ILE A N 1
ATOM 854 C CA . ILE A 1 116 ? 0.334 36.323 8.523 1.00 29.67 117 ILE A CA 1
ATOM 855 C C . ILE A 1 116 ? -0.795 37.349 8.555 1.00 26.15 117 ILE A C 1
ATOM 856 O O . ILE A 1 116 ? -1.087 38.003 7.550 1.00 26.13 117 ILE A O 1
ATOM 861 N N . VAL A 1 117 ? -1.457 37.472 9.700 1.00 22.81 118 VAL A N 1
ATOM 862 C CA . VAL A 1 117 ? -2.553 38.424 9.815 1.00 20.17 118 VAL A CA 1
ATOM 863 C C . VAL A 1 117 ? -2.301 39.356 10.988 1.00 22.78 118 VAL A C 1
ATOM 864 O O . VAL A 1 117 ? -2.066 38.911 12.108 1.00 25.50 118 VAL A O 1
ATOM 868 N N . LEU A 1 118 ? -2.330 40.649 10.699 1.00 20.25 119 LEU A N 1
ATOM 869 C CA . LEU A 1 118 ? -2.205 41.694 11.706 1.00 19.16 119 LEU A CA 1
ATOM 870 C C . LEU A 1 118 ? -3.568 41.976 12.331 1.00 19.42 119 LEU A C 1
ATOM 871 O O . LEU A 1 118 ? -4.540 42.186 11.610 1.00 22.28 119 LEU A O 1
ATOM 876 N N . TRP A 1 119 ? -3.636 42.000 13.662 1.00 18.90 120 TRP A N 1
ATOM 877 C CA . TRP A 1 119 ? -4.855 42.413 14.360 1.00 18.87 120 TRP A CA 1
ATOM 878 C C . TRP A 1 119 ? -4.601 43.746 15.057 1.00 21.51 120 TRP A C 1
ATOM 879 O O . TRP A 1 119 ? -3.611 43.884 15.754 1.00 20.41 120 TRP A O 1
ATOM 890 N N . GLN A 1 120 ? -5.511 44.705 14.915 1.00 16.96 121 GLN A N 1
ATOM 891 C CA . GLN A 1 120 ? -5.430 45.942 15.681 1.00 15.36 121 GLN A CA 1
ATOM 892 C C . GLN A 1 120 ? -6.791 46.211 16.297 1.00 18.52 121 GLN A C 1
ATOM 893 O O . GLN A 1 120 ? -7.800 46.243 15.591 1.00 19.15 121 GLN A O 1
ATOM 899 N N . ILE A 1 121 ? -6.823 46.387 17.612 1.00 17.89 122 ILE A N 1
ATOM 900 C CA . ILE A 1 121 ? -8.094 46.483 18.323 1.00 16.96 122 ILE A CA 1
ATOM 901 C C . ILE A 1 121 ? -8.259 47.866 18.956 1.00 18.04 122 ILE A C 1
ATOM 902 O O . ILE A 1 121 ? -7.295 48.478 19.397 1.00 19.75 122 ILE A O 1
ATOM 907 N N . ASN A 1 122 ? -9.487 48.366 18.971 1.00 16.08 123 ASN A N 1
ATOM 908 C CA . ASN A 1 122 ? -9.796 49.583 19.698 1.00 16.88 123 ASN A CA 1
ATOM 909 C C . ASN A 1 122 ? -11.155 49.483 20.373 1.00 19.64 123 ASN A C 1
ATOM 910 O O . ASN A 1 122 ? -12.031 48.742 19.934 1.00 19.27 123 ASN A O 1
ATOM 915 N N . LEU A 1 123 ? -11.326 50.249 21.439 1.00 21.66 124 LEU A N 1
ATOM 916 C CA . LEU A 1 123 ? -12.644 50.421 22.038 1.00 21.44 124 LEU A CA 1
ATOM 917 C C . LEU A 1 123 ? -13.569 51.198 21.089 1.00 23.45 124 LEU A C 1
ATOM 918 O O . LEU A 1 123 ? -13.132 52.137 20.417 1.00 26.23 124 LEU A O 1
ATOM 923 N N . PHE A 1 124 ? -14.839 50.809 21.036 1.00 22.88 125 PHE A N 1
ATOM 924 C CA . PHE A 1 124 ? -15.768 51.365 20.051 1.00 26.69 125 PHE A CA 1
ATOM 925 C C . PHE A 1 124 ? -16.080 52.807 20.426 1.00 31.15 125 PHE A C 1
ATOM 926 O O . PHE A 1 124 ? -16.372 53.111 21.594 1.00 34.40 125 PHE A O 1
ATOM 934 N N . PRO A 1 125 ? -16.014 53.705 19.432 0.72 33.83 126 PRO A N 1
ATOM 935 C CA . PRO A 1 125 ? -16.090 55.148 19.685 0.72 39.55 126 PRO A CA 1
ATOM 936 C C . PRO A 1 125 ? -17.495 55.612 20.061 0.72 38.78 126 PRO A C 1
ATOM 937 O O . PRO A 1 125 ? -18.463 54.946 19.696 0.72 40.36 126 PRO A O 1
#

Secondary structure (DSSP, 8-state):
-HHHHHHHHHHHHHTT-SS-EEEE-TTS-EEEE-HHHHHHTTSPP-GGG-TTSSHHHHHHHHHHHHHHHHHH-TT----EEEEETTEEEEE--EEE-TT--EEEEEEEEE--

CATH classification: 3.30.450.20

B-factor: mean 35.34, std 12.92, range [14.95, 80.51]

Solvent-accessible surface area: 6917 Å² total

Radius of gyration: 14.25 Å; Cα contacts (8 Å, |Δi|>4): 186; chains: 1; bounding box: 36×27×37 Å

InterPro domains:
  IPR013767 PAS fold [PF00989] (25-114)
  IPR016384 Plasmid transfer regulator TraJ, R1 plasmid [PIRSF003268] (1-228)

Foldseek 3Di:
DVVVVVQVVVCVVPQVHCWWKFKAWPVRHTPGTHPNVCVVPVQDQPPPPDPQRDCVVVVVVVVVVVVVQLVVDAFDKDKDWDGHPHFIKIWMGWHADPVRTIMDMIIMDTDD

Organism: Salmonella typhimurium (strain 14028s / SGSC 2262) (NCBI:txid588858)